Protein AF-A0ABD2X116-F1 (afdb_monomer_lite)

Radius of gyration: 21.49 Å; chains: 1; bounding box: 34×49×62 Å

Foldseek 3Di:
DPPDDPPDPLPDQDDDDDDPVVVVVVVVVVVVLLVQQPPPPHPDPLDQPPHPPGDVVNNVVVLVVVVVVQVVPDPDPPDDRRDDDDDDDDDRSVPNDDPPDPDDDDDD

Sequence (108 aa):
MPGKPPKEPSSYRSLCMLDTAGKILERIICDHLEAITESPEGLSDHQYGFRKGRSTINAIKSVIAIAREVIAGKRWNRGTKKYCAVVTLDVKNAFNRRDGTASTPRYA

InterPro domains:
  IPR000477 Reverse transcriptase domain [PF00078] (6-97)

Organism: NCBI:txid54128

Structure (mmCIF, N/CA/C/O backbone):
data_AF-A0ABD2X116-F1
#
_entry.id   AF-A0ABD2X116-F1
#
loop_
_atom_site.group_PDB
_atom_site.id
_atom_site.type_symbol
_atom_site.label_atom_id
_atom_site.label_alt_id
_atom_site.label_comp_id
_atom_site.label_asym_id
_atom_site.label_entity_id
_atom_site.label_seq_id
_atom_site.pdbx_PDB_ins_code
_atom_site.Cartn_x
_atom_site.Cartn_y
_atom_site.Cartn_z
_atom_site.occupancy
_atom_site.B_iso_or_equiv
_atom_site.auth_seq_id
_atom_site.auth_comp_id
_atom_site.auth_asym_id
_atom_site.auth_atom_id
_atom_site.pdbx_PDB_model_num
ATOM 1 N N . MET A 1 1 ? 12.055 15.071 10.359 1.00 56.22 1 MET A N 1
ATOM 2 C CA . MET A 1 1 ? 12.313 14.404 9.059 1.00 56.22 1 MET A CA 1
ATOM 3 C C . MET A 1 1 ? 13.690 14.836 8.577 1.00 56.22 1 MET A C 1
ATOM 5 O O . MET A 1 1 ? 14.091 15.934 8.958 1.00 56.22 1 MET A O 1
ATOM 9 N N . PRO A 1 2 ? 14.411 14.018 7.790 1.00 61.53 2 PRO A N 1
ATOM 10 C CA . PRO A 1 2 ? 15.750 14.362 7.310 1.00 61.53 2 PRO A CA 1
ATOM 11 C C . PRO A 1 2 ? 15.750 15.741 6.637 1.00 61.53 2 PRO A C 1
ATOM 13 O O . PRO A 1 2 ?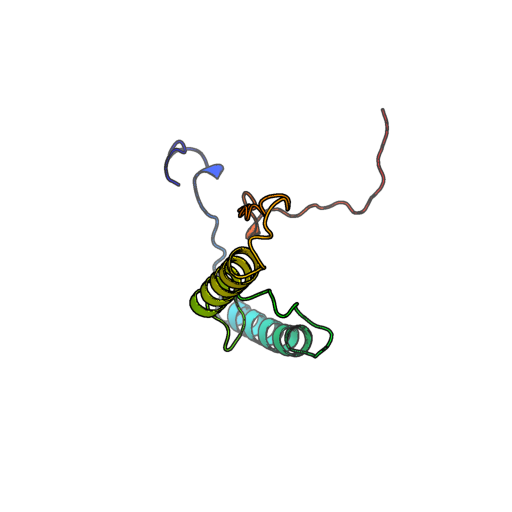 14.879 16.020 5.816 1.00 61.53 2 PRO A O 1
ATOM 16 N N . GLY A 1 3 ? 16.668 16.620 7.041 1.00 72.25 3 GLY A N 1
ATOM 17 C CA . GLY A 1 3 ? 16.812 17.963 6.466 1.00 72.25 3 GLY A CA 1
ATOM 18 C C . GLY A 1 3 ? 15.835 19.042 6.960 1.00 72.25 3 GLY A C 1
ATOM 19 O O . GLY A 1 3 ? 15.887 20.151 6.441 1.00 72.25 3 GLY A O 1
ATOM 20 N N . LYS A 1 4 ? 14.963 18.773 7.946 1.00 75.38 4 LYS A N 1
ATOM 21 C CA . LYS A 1 4 ? 14.082 19.800 8.539 1.00 75.38 4 LYS A CA 1
ATOM 22 C C . LYS A 1 4 ? 14.537 20.231 9.945 1.00 75.38 4 LYS A C 1
ATOM 24 O O . LYS A 1 4 ? 14.996 19.374 10.704 1.00 75.38 4 LYS A O 1
ATOM 29 N N . PRO A 1 5 ? 14.375 21.514 10.328 1.00 82.69 5 PRO A N 1
ATOM 30 C CA . PRO A 1 5 ? 14.781 22.016 11.641 1.00 82.69 5 PRO A CA 1
ATOM 31 C C . PRO A 1 5 ? 14.016 21.309 12.781 1.00 82.69 5 PRO A C 1
ATOM 33 O O . PRO A 1 5 ? 12.785 21.250 12.740 1.00 82.69 5 PRO A O 1
ATOM 36 N N . PRO A 1 6 ? 14.687 20.795 13.832 1.00 74.31 6 PRO A N 1
ATOM 37 C CA . PRO A 1 6 ? 14.052 19.952 14.861 1.00 74.31 6 PRO A CA 1
ATOM 38 C C . PRO A 1 6 ? 12.938 20.633 15.666 1.00 74.31 6 PRO A C 1
ATOM 40 O O . PRO A 1 6 ? 12.117 19.956 16.283 1.00 74.31 6 PRO A O 1
ATOM 43 N N . LYS A 1 7 ? 12.931 21.969 15.687 1.00 79.94 7 LYS A N 1
ATOM 44 C CA . LYS A 1 7 ? 12.025 22.787 16.503 1.00 79.94 7 LYS A CA 1
ATOM 45 C C . LYS A 1 7 ? 10.713 23.149 15.804 1.00 79.94 7 LYS A C 1
ATOM 47 O O . LYS A 1 7 ? 9.834 23.710 16.446 1.00 79.94 7 LYS A O 1
ATOM 52 N N . GLU A 1 8 ? 10.559 22.836 14.518 1.00 77.56 8 GLU A N 1
ATOM 53 C CA . GLU A 1 8 ? 9.313 23.117 13.805 1.00 77.56 8 GLU A CA 1
ATOM 54 C C . GLU A 1 8 ? 8.325 21.941 13.896 1.00 77.56 8 GLU A C 1
ATOM 56 O O . GLU A 1 8 ? 8.702 20.804 13.605 1.00 77.56 8 GLU A O 1
ATOM 61 N N . PRO A 1 9 ? 7.034 22.180 14.197 1.00 70.88 9 PRO A N 1
ATOM 62 C CA . PRO A 1 9 ? 6.007 21.132 14.167 1.00 70.88 9 PRO A CA 1
ATOM 63 C C . PRO A 1 9 ? 5.884 20.452 12.791 1.00 70.88 9 PRO A C 1
ATOM 65 O O . PRO A 1 9 ? 5.610 19.257 12.698 1.00 70.88 9 PRO A O 1
ATOM 68 N N . SER A 1 10 ? 6.172 21.198 11.716 1.00 74.00 10 SER A N 1
ATOM 69 C CA . SER A 1 10 ? 6.205 20.734 10.319 1.00 74.00 10 SER A CA 1
ATOM 70 C C . SER A 1 10 ? 7.281 19.660 10.047 1.00 74.00 10 SER A C 1
ATOM 72 O O . SER A 1 10 ? 7.279 18.995 8.996 1.00 74.00 10 SER A O 1
ATOM 74 N N . SER A 1 11 ? 8.216 19.487 10.989 1.00 79.44 11 SER A N 1
ATOM 75 C CA . SER A 1 11 ? 9.323 18.535 10.925 1.00 79.44 11 SER A CA 1
ATOM 76 C C . SER A 1 11 ? 8.935 17.119 11.318 1.00 79.44 11 SER A C 1
ATOM 78 O O . SER A 1 11 ? 9.678 16.183 10.999 1.00 79.44 11 SER A O 1
ATOM 80 N N . TYR A 1 12 ? 7.774 16.939 11.940 1.00 80.56 12 TYR A N 1
ATOM 81 C CA . TYR A 1 12 ? 7.275 15.645 12.387 1.00 80.56 12 TYR A CA 1
ATOM 82 C C . TYR A 1 12 ? 6.149 15.148 11.477 1.00 80.56 12 TYR A C 1
ATOM 84 O O . TYR A 1 12 ? 5.443 15.923 10.832 1.00 80.56 12 TYR A O 1
ATOM 92 N N . ARG A 1 13 ? 5.991 13.824 11.400 1.00 78.06 13 ARG A N 1
ATOM 93 C CA . ARG A 1 13 ? 4.772 13.213 10.867 1.00 78.06 13 ARG A CA 1
ATOM 94 C C . ARG A 1 13 ? 3.795 13.140 12.037 1.00 78.06 13 ARG A C 1
ATOM 96 O O . ARG A 1 13 ? 4.064 12.411 12.985 1.00 78.06 13 ARG A O 1
ATOM 103 N N . SER A 1 14 ? 2.707 13.901 11.986 1.00 81.31 14 SER A N 1
ATOM 104 C CA . SER A 1 14 ? 1.628 13.774 12.967 1.00 81.31 14 SER A CA 1
ATOM 105 C C . SER A 1 14 ? 1.063 12.354 12.944 1.00 81.31 14 SER A C 1
ATOM 107 O O . SER A 1 14 ? 0.855 11.770 11.879 1.00 81.31 14 SER A O 1
ATOM 109 N N . LEU A 1 15 ? 0.826 11.805 14.132 1.00 82.38 15 LEU A N 1
ATOM 110 C CA . LEU A 1 15 ? 0.144 10.533 14.340 1.00 82.38 15 LEU A CA 1
ATOM 111 C C . LEU A 1 15 ? -1.097 10.802 15.188 1.00 82.38 15 LEU A C 1
ATOM 113 O O . LEU A 1 15 ? -1.034 11.568 16.148 1.00 82.38 15 LEU A O 1
ATOM 117 N N . CYS A 1 16 ? -2.215 10.178 14.827 1.00 84.62 16 CYS A N 1
ATOM 118 C CA . CYS A 1 16 ? -3.421 10.172 15.644 1.00 84.62 16 CYS A CA 1
ATOM 119 C C . CYS A 1 16 ? -3.512 8.813 16.337 1.00 84.62 16 CYS A C 1
ATOM 121 O O . CYS A 1 16 ? -3.460 7.779 15.672 1.00 84.62 16 CYS A O 1
ATOM 123 N N . MET A 1 17 ? -3.604 8.814 17.666 1.00 91.50 17 MET A N 1
ATOM 124 C CA . MET A 1 17 ? -3.826 7.599 18.442 1.00 91.50 17 MET A CA 1
ATOM 125 C C . MET A 1 17 ? -5.291 7.557 18.852 1.00 91.50 17 MET A C 1
ATOM 127 O O . MET A 1 17 ? -5.728 8.378 19.654 1.00 91.50 17 MET A O 1
ATOM 131 N N . LEU A 1 18 ? -6.032 6.612 18.280 1.00 93.19 18 LEU A N 1
ATOM 132 C CA . LEU A 1 18 ? -7.400 6.325 18.688 1.00 93.19 18 LEU A CA 1
ATOM 133 C C . LEU A 1 18 ? -7.404 5.393 19.902 1.00 93.19 18 LEU A C 1
ATOM 135 O O . LEU A 1 18 ? -6.527 4.531 20.051 1.00 93.19 18 LEU A O 1
ATOM 139 N N . ASP A 1 19 ? -8.408 5.569 20.752 1.00 95.50 19 ASP A N 1
ATOM 140 C CA . ASP A 1 19 ? -8.724 4.645 21.832 1.00 95.50 19 ASP A CA 1
ATOM 141 C C . ASP A 1 19 ? -9.280 3.321 21.273 1.00 95.50 19 ASP A C 1
ATOM 143 O O . ASP A 1 19 ? -9.447 3.138 20.063 1.00 95.50 19 ASP A O 1
ATOM 147 N N . THR A 1 20 ? -9.546 2.354 22.151 1.00 96.88 20 THR A N 1
ATOM 148 C CA . THR A 1 20 ? -10.020 1.027 21.732 1.00 96.88 20 THR A CA 1
ATOM 149 C C . THR A 1 20 ? -11.336 1.110 20.958 1.00 96.88 20 THR A C 1
ATOM 151 O O . THR A 1 20 ? -11.463 0.465 19.919 1.00 96.88 20 THR A O 1
ATOM 154 N N . ALA A 1 21 ? -12.292 1.924 21.418 1.00 97.12 21 ALA A N 1
ATOM 155 C CA . ALA A 1 21 ? -13.565 2.104 20.726 1.00 97.12 21 ALA A CA 1
ATOM 156 C C . ALA A 1 21 ? -13.367 2.745 19.342 1.00 97.12 21 ALA A C 1
ATOM 158 O O . ALA A 1 21 ? -13.914 2.252 18.354 1.00 97.12 21 ALA A O 1
ATOM 159 N N . GLY A 1 22 ? -12.520 3.775 19.243 1.00 97.12 22 GLY A N 1
ATOM 160 C CA . GLY A 1 22 ? -12.170 4.414 17.978 1.00 97.12 22 GLY A CA 1
ATOM 161 C C . GLY A 1 22 ? -11.520 3.455 16.980 1.00 97.12 22 GLY A C 1
ATOM 162 O O . GLY A 1 22 ? -11.894 3.459 15.812 1.00 97.12 22 GLY A O 1
ATOM 163 N N . LYS A 1 23 ? -10.621 2.569 17.428 1.00 96.62 23 LYS A N 1
ATOM 164 C CA . LYS A 1 23 ? -10.013 1.535 16.567 1.00 96.62 23 LYS A CA 1
ATOM 165 C C . LYS A 1 23 ? -11.019 0.498 16.073 1.00 96.62 23 LYS A C 1
ATOM 167 O O . LYS A 1 23 ? -10.907 0.024 14.945 1.00 96.62 23 LYS A O 1
ATOM 172 N N . ILE A 1 24 ? -11.995 0.129 16.905 1.00 97.81 24 ILE A N 1
ATOM 173 C CA . ILE A 1 24 ? -13.071 -0.782 16.492 1.00 97.81 24 ILE A CA 1
ATOM 174 C C . ILE A 1 24 ? -13.907 -0.124 15.391 1.00 97.81 24 ILE A C 1
ATOM 176 O O . ILE A 1 24 ? -14.148 -0.742 14.356 1.00 97.81 24 ILE A O 1
ATOM 180 N N . LEU A 1 25 ? -14.296 1.140 15.574 1.00 97.31 25 LEU A N 1
ATOM 181 C CA . LEU A 1 25 ? -15.036 1.884 14.555 1.00 97.31 25 LEU A CA 1
ATOM 182 C C . LEU A 1 25 ? -14.219 2.056 13.266 1.00 97.31 25 LEU A C 1
ATOM 184 O O . LEU A 1 25 ? -14.742 1.825 12.178 1.00 97.31 25 LEU A O 1
ATOM 188 N N . GLU A 1 26 ? -12.936 2.407 13.381 1.00 96.75 26 GLU A N 1
ATOM 189 C CA . GLU A 1 26 ? -12.004 2.485 12.251 1.00 96.75 26 GLU A CA 1
ATOM 190 C C . GLU A 1 26 ? -11.987 1.170 11.468 1.00 96.75 26 GLU A C 1
ATOM 192 O O . GLU A 1 26 ? -12.077 1.182 10.241 1.00 96.75 26 GLU A O 1
ATOM 197 N N . ARG A 1 27 ? -11.932 0.031 12.168 1.00 96.94 27 ARG A N 1
ATOM 198 C CA . ARG A 1 27 ? -11.931 -1.286 11.533 1.00 96.94 27 ARG A CA 1
ATOM 199 C C . ARG A 1 27 ? -13.223 -1.558 10.764 1.00 96.94 27 ARG A C 1
ATOM 201 O O . ARG A 1 27 ? -13.141 -2.007 9.626 1.00 96.94 27 ARG A O 1
ATOM 208 N N . ILE A 1 28 ? -14.380 -1.240 11.346 1.00 97.81 28 ILE A N 1
ATOM 209 C CA . ILE A 1 28 ? -15.689 -1.405 10.692 1.00 97.81 28 ILE A CA 1
ATOM 210 C C . ILE A 1 28 ? -15.768 -0.558 9.414 1.00 97.81 28 ILE A C 1
ATOM 212 O O . ILE A 1 28 ? -16.186 -1.049 8.367 1.00 97.81 28 ILE A O 1
ATOM 216 N N . ILE A 1 29 ? -15.339 0.707 9.485 1.00 97.38 29 ILE A N 1
ATOM 217 C CA . ILE A 1 29 ? -15.317 1.606 8.323 1.00 97.38 29 ILE A CA 1
ATOM 218 C C . ILE A 1 29 ? -14.355 1.074 7.257 1.00 97.38 29 ILE A C 1
ATOM 220 O O . ILE A 1 29 ? -14.699 1.054 6.077 1.00 97.38 29 ILE A O 1
ATOM 224 N N . CYS A 1 30 ? -13.168 0.623 7.664 1.00 96.12 30 CYS A N 1
ATOM 225 C CA . CYS A 1 30 ? -12.167 0.058 6.767 1.00 96.12 30 CYS A CA 1
ATOM 226 C C . CYS A 1 30 ? -12.712 -1.160 6.012 1.00 96.12 30 CYS A C 1
ATOM 228 O O . CYS A 1 30 ? -12.624 -1.195 4.790 1.00 96.12 30 CYS A O 1
ATOM 230 N N . ASP A 1 31 ? -13.358 -2.100 6.707 1.00 96.31 31 ASP A N 1
ATOM 231 C CA . ASP A 1 31 ? -13.933 -3.297 6.083 1.00 96.31 31 ASP A CA 1
ATOM 232 C C . ASP A 1 31 ? -15.023 -2.943 5.051 1.00 96.31 31 ASP A C 1
ATOM 234 O O . ASP A 1 31 ? -15.094 -3.552 3.981 1.00 96.31 31 ASP A O 1
ATOM 238 N N . HIS A 1 32 ? -15.837 -1.917 5.322 1.00 96.25 32 HIS A N 1
ATOM 239 C CA . HIS A 1 32 ? -16.837 -1.434 4.367 1.00 96.25 32 HIS A CA 1
ATOM 240 C C . HIS A 1 32 ? -16.193 -0.772 3.139 1.00 96.25 32 HIS A C 1
ATOM 242 O O . HIS A 1 32 ? -16.594 -1.035 2.005 1.00 96.25 32 HIS A O 1
ATOM 248 N N . LEU A 1 33 ? -15.185 0.080 3.349 1.00 95.56 33 LEU A N 1
ATOM 249 C CA . LEU A 1 33 ? -14.463 0.731 2.255 1.00 95.56 33 LEU A CA 1
ATOM 250 C C . LEU A 1 33 ? -13.740 -0.294 1.383 1.00 95.56 33 LEU A C 1
ATOM 252 O O . LEU A 1 33 ? -13.821 -0.193 0.164 1.00 95.56 33 LEU A O 1
ATOM 256 N N . GLU A 1 34 ? -13.105 -1.301 1.985 1.00 95.19 34 GLU A N 1
ATOM 257 C CA . GLU A 1 34 ? -12.434 -2.381 1.260 1.00 95.19 34 GLU A CA 1
ATOM 258 C C . GLU A 1 34 ? -13.395 -3.112 0.314 1.00 95.19 34 GLU A C 1
ATOM 260 O O . GLU A 1 34 ? -13.041 -3.357 -0.840 1.00 95.19 34 GLU A O 1
ATOM 265 N N . ALA A 1 35 ? -14.622 -3.401 0.762 1.00 94.31 35 ALA A N 1
ATOM 266 C CA . ALA A 1 35 ? -15.639 -4.042 -0.071 1.00 94.31 35 ALA A CA 1
ATOM 267 C C . ALA A 1 35 ? -15.986 -3.213 -1.323 1.00 94.31 35 ALA A C 1
ATOM 269 O O . ALA A 1 35 ? -16.176 -3.772 -2.402 1.00 94.31 35 ALA A O 1
ATOM 270 N N . ILE A 1 36 ? -16.021 -1.883 -1.200 1.00 94.88 36 ILE A N 1
ATOM 271 C CA . ILE A 1 36 ? -16.288 -0.972 -2.322 1.00 94.88 36 ILE A CA 1
ATOM 272 C C . ILE A 1 36 ? -15.055 -0.851 -3.223 1.00 94.88 36 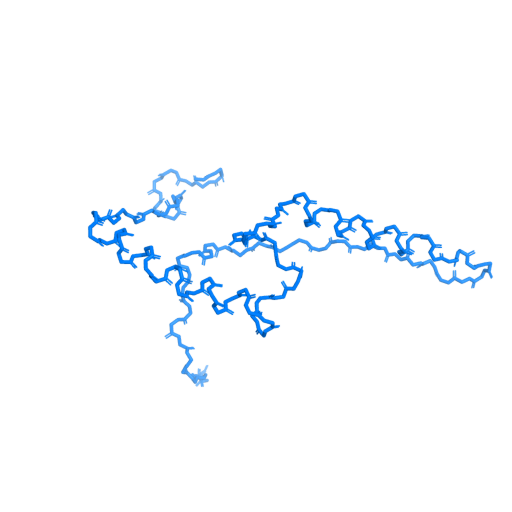ILE A C 1
ATOM 274 O O . ILE A 1 36 ? -15.155 -0.950 -4.444 1.00 94.88 36 ILE A O 1
ATOM 278 N N . THR A 1 37 ? -13.874 -0.647 -2.642 1.00 94.75 37 THR A N 1
ATOM 279 C CA . THR A 1 37 ? -12.643 -0.384 -3.398 1.00 94.75 37 THR A CA 1
ATOM 280 C C . THR A 1 37 ? -12.116 -1.598 -4.153 1.00 94.75 37 THR A C 1
ATOM 282 O O . THR A 1 37 ? -11.416 -1.429 -5.147 1.00 94.75 37 THR A O 1
ATOM 285 N N . GLU A 1 38 ? -12.431 -2.808 -3.692 1.00 94.44 38 GLU A N 1
ATOM 286 C CA . GLU A 1 38 ? -12.065 -4.058 -4.367 1.00 94.44 38 GLU A CA 1
ATOM 287 C C . GLU A 1 38 ? -13.170 -4.570 -5.311 1.00 94.44 38 GLU A C 1
ATOM 289 O O . GLU A 1 38 ? -13.012 -5.621 -5.933 1.00 94.44 38 GLU A O 1
ATOM 294 N N . SER A 1 39 ? -14.276 -3.830 -5.452 1.00 92.56 39 SER A N 1
ATOM 295 C CA . SER A 1 39 ? -15.289 -4.105 -6.474 1.00 92.56 39 SER A CA 1
ATOM 296 C C . SER A 1 39 ? -14.746 -3.838 -7.894 1.00 92.56 39 SER A C 1
ATOM 298 O O . SER A 1 39 ? -13.751 -3.121 -8.045 1.00 92.56 39 SER A O 1
ATOM 300 N N . PRO A 1 40 ? -15.389 -4.365 -8.958 1.00 89.62 40 PRO A N 1
ATOM 301 C CA . PRO A 1 40 ? -14.952 -4.147 -10.344 1.00 89.62 40 PRO A CA 1
ATOM 302 C C . PRO A 1 40 ? -14.861 -2.669 -10.761 1.00 89.62 40 PRO A C 1
ATOM 304 O O . PRO A 1 40 ? -14.077 -2.321 -11.639 1.00 89.62 40 PRO A O 1
ATOM 307 N N . GLU A 1 41 ? -15.647 -1.804 -10.122 1.00 92.44 41 GLU A N 1
ATOM 308 C CA . GLU A 1 41 ? -15.712 -0.358 -10.376 1.00 92.44 41 GLU A CA 1
ATOM 309 C C . GLU A 1 41 ? -14.858 0.452 -9.379 1.00 92.44 41 GLU A C 1
ATOM 311 O O . GLU A 1 41 ? -14.882 1.681 -9.386 1.00 92.44 41 GLU A O 1
ATOM 316 N N . GLY A 1 42 ? -14.117 -0.235 -8.503 1.00 93.19 42 GLY A N 1
ATOM 317 C CA . GLY A 1 42 ? -13.316 0.352 -7.438 1.00 93.19 42 GLY A CA 1
ATOM 318 C C . GLY A 1 42 ? -11.957 0.888 -7.903 1.00 93.19 42 GLY A C 1
ATOM 319 O O . GLY A 1 42 ? -11.835 1.700 -8.818 1.00 93.19 42 GLY A O 1
ATOM 320 N N . LEU A 1 43 ? -10.890 0.490 -7.211 1.00 95.06 43 LEU A N 1
ATOM 321 C CA . LEU A 1 43 ? -9.545 1.007 -7.459 1.00 95.06 43 LEU A CA 1
ATOM 322 C C . LEU A 1 43 ? -8.916 0.405 -8.718 1.00 95.06 43 LEU A C 1
ATOM 324 O O . LEU A 1 43 ? -8.924 -0.810 -8.915 1.00 95.06 43 LEU A O 1
ATOM 328 N N . SER A 1 44 ? -8.228 1.255 -9.488 1.00 94.00 44 SER A N 1
ATOM 329 C CA . SER A 1 44 ? -7.457 0.856 -10.672 1.00 94.00 44 SER A CA 1
ATOM 330 C C . SER A 1 44 ? -6.525 -0.329 -10.405 1.00 94.00 44 SER A C 1
ATOM 332 O O . SER A 1 44 ? -5.838 -0.390 -9.380 1.00 94.00 44 SER A O 1
ATOM 334 N N . ASP A 1 45 ? -6.399 -1.220 -11.387 1.00 92.88 45 ASP A N 1
ATOM 335 C CA . ASP A 1 45 ? -5.449 -2.334 -11.365 1.00 92.88 45 ASP A CA 1
ATOM 336 C C . ASP A 1 45 ? -3.977 -1.912 -11.291 1.00 92.88 45 ASP A C 1
ATOM 338 O O . ASP A 1 45 ? -3.116 -2.723 -10.950 1.00 92.88 45 ASP A O 1
ATOM 342 N N . HIS A 1 46 ? -3.660 -0.648 -11.563 1.00 93.75 46 HIS A N 1
ATOM 343 C CA . HIS A 1 46 ? -2.308 -0.116 -11.409 1.00 93.75 46 HIS A CA 1
ATOM 344 C C . HIS A 1 46 ? -2.070 0.549 -10.044 1.00 93.75 46 HIS A C 1
ATOM 346 O O . HIS A 1 46 ? -0.992 1.093 -9.804 1.00 93.75 46 HIS A O 1
ATOM 352 N N . GLN A 1 47 ? -3.038 0.471 -9.126 1.00 94.06 47 GLN A N 1
ATOM 353 C CA . GLN A 1 47 ? -2.873 0.870 -7.733 1.00 94.06 47 GLN A CA 1
ATOM 354 C C . GLN A 1 47 ? -2.528 -0.352 -6.877 1.00 94.06 47 GLN A C 1
ATOM 356 O O . GLN A 1 47 ? -3.290 -1.315 -6.807 1.00 94.06 47 GLN A O 1
ATOM 361 N N . TYR A 1 48 ? -1.369 -0.309 -6.217 1.00 94.88 48 TYR A N 1
ATOM 362 C CA . TYR A 1 48 ? -0.828 -1.448 -5.458 1.00 94.88 48 TYR A CA 1
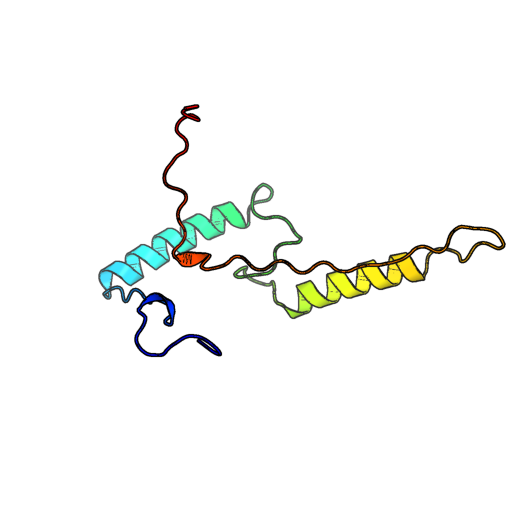ATOM 363 C C . TYR A 1 48 ? -0.683 -1.178 -3.957 1.00 94.88 48 TYR A C 1
ATOM 365 O O . TYR A 1 48 ? -0.555 -2.120 -3.182 1.00 94.88 48 TYR A O 1
ATOM 373 N N . GLY A 1 49 ? -0.659 0.090 -3.541 1.00 94.12 49 GLY A N 1
ATOM 374 C CA . GLY A 1 49 ? -0.504 0.458 -2.134 1.00 94.12 49 GLY A CA 1
ATOM 375 C C . GLY A 1 49 ? -1.769 0.164 -1.332 1.00 94.12 49 GLY A C 1
ATOM 376 O O . GLY A 1 49 ? -2.864 0.444 -1.809 1.00 94.12 49 GLY A O 1
ATOM 377 N N . PHE A 1 50 ? -1.598 -0.359 -0.114 1.00 92.12 50 PHE A N 1
ATOM 378 C CA . PHE A 1 50 ? -2.676 -0.597 0.859 1.00 92.12 50 PHE A CA 1
ATOM 379 C C . PHE A 1 50 ? -3.835 -1.469 0.345 1.00 92.12 50 PHE A C 1
ATOM 381 O O . PHE A 1 50 ? -4.957 -1.330 0.815 1.00 92.12 50 PHE A O 1
ATOM 388 N N . ARG A 1 51 ? -3.569 -2.378 -0.602 1.00 94.00 51 ARG A N 1
ATOM 389 C CA . ARG A 1 51 ? -4.565 -3.316 -1.138 1.00 94.00 51 ARG A CA 1
ATOM 390 C C . ARG A 1 51 ? -4.217 -4.754 -0.785 1.00 94.00 51 ARG A C 1
ATOM 392 O O . ARG A 1 51 ? -3.050 -5.148 -0.815 1.00 94.00 51 ARG A O 1
ATOM 399 N N . LYS A 1 52 ? -5.234 -5.563 -0.490 1.00 90.31 52 LYS A N 1
ATOM 400 C CA . LYS A 1 52 ? -5.052 -6.994 -0.213 1.00 90.31 52 LYS A CA 1
ATOM 401 C C . LYS A 1 52 ? -4.514 -7.704 -1.457 1.00 90.31 52 LYS A C 1
ATOM 403 O O . LYS A 1 52 ? -4.927 -7.428 -2.577 1.00 90.31 52 LYS A O 1
ATOM 408 N N . GLY A 1 53 ? -3.547 -8.600 -1.265 1.00 91.62 53 GLY A N 1
ATOM 409 C CA . GLY A 1 53 ? -2.946 -9.377 -2.357 1.00 91.62 53 GLY A CA 1
ATOM 410 C C . GLY A 1 53 ? -2.066 -8.581 -3.332 1.00 91.62 53 GLY A C 1
ATOM 411 O O . GLY A 1 53 ? -1.519 -9.171 -4.262 1.00 91.62 53 GLY A O 1
ATOM 412 N N . ARG A 1 54 ? -1.878 -7.269 -3.127 1.00 94.12 54 ARG A N 1
ATOM 413 C CA . ARG A 1 54 ? -1.001 -6.421 -3.944 1.00 94.12 54 ARG A CA 1
ATOM 414 C C . ARG A 1 54 ? 0.145 -5.883 -3.097 1.00 94.12 54 ARG A C 1
ATOM 416 O O . ARG A 1 54 ? -0.030 -5.468 -1.959 1.00 94.12 54 ARG A O 1
ATOM 423 N N . SER A 1 55 ? 1.343 -5.907 -3.666 1.00 95.56 55 SER A N 1
ATOM 424 C CA . SER A 1 55 ? 2.570 -5.485 -2.992 1.00 95.56 55 SER A CA 1
ATOM 425 C C . SER A 1 55 ? 3.395 -4.548 -3.866 1.00 95.56 55 SER A C 1
ATOM 427 O O . SER A 1 55 ? 3.186 -4.434 -5.078 1.00 95.56 55 SER A O 1
ATOM 429 N N . THR A 1 56 ? 4.408 -3.924 -3.267 1.00 94.69 56 THR A N 1
ATOM 430 C CA . THR A 1 56 ? 5.412 -3.137 -3.998 1.00 94.69 56 THR A CA 1
ATOM 431 C C . THR A 1 56 ? 6.155 -3.974 -5.043 1.00 94.69 56 THR A C 1
ATOM 433 O O . THR A 1 56 ? 6.537 -3.451 -6.088 1.00 94.69 56 THR A O 1
ATOM 436 N N . ILE A 1 57 ? 6.287 -5.288 -4.827 1.00 96.94 57 ILE A N 1
ATOM 437 C CA . ILE A 1 57 ? 6.868 -6.216 -5.805 1.00 96.94 57 ILE A CA 1
ATOM 438 C C . ILE A 1 57 ? 6.005 -6.271 -7.068 1.00 96.94 57 ILE A C 1
ATOM 440 O O . ILE A 1 57 ? 6.545 -6.259 -8.174 1.00 96.94 57 ILE A O 1
ATOM 444 N N . ASN A 1 58 ? 4.676 -6.311 -6.930 1.00 95.88 58 ASN A N 1
ATOM 445 C CA . ASN A 1 58 ? 3.774 -6.293 -8.084 1.00 95.88 58 ASN A CA 1
ATOM 446 C C . ASN A 1 58 ? 3.905 -4.976 -8.859 1.00 95.88 58 ASN A C 1
ATOM 448 O O . ASN A 1 58 ? 4.026 -5.012 -10.079 1.00 95.88 58 ASN A O 1
ATOM 452 N N . ALA A 1 59 ? 3.982 -3.841 -8.157 1.00 95.38 59 ALA A N 1
ATOM 453 C CA . ALA A 1 59 ? 4.177 -2.534 -8.783 1.00 95.38 59 ALA A CA 1
ATOM 454 C C . ALA A 1 59 ? 5.475 -2.474 -9.610 1.00 95.38 59 ALA A C 1
ATOM 456 O O . ALA A 1 59 ? 5.454 -2.088 -10.779 1.00 95.38 59 ALA A O 1
ATOM 457 N N . ILE A 1 60 ? 6.598 -2.916 -9.032 1.00 95.75 60 ILE A N 1
ATOM 458 C CA . ILE A 1 60 ? 7.904 -2.928 -9.709 1.00 95.75 60 ILE A CA 1
ATOM 459 C C . ILE A 1 60 ? 7.886 -3.866 -10.922 1.00 95.75 60 ILE A C 1
ATOM 461 O O . ILE A 1 60 ? 8.383 -3.501 -11.988 1.00 95.75 60 ILE A O 1
ATOM 465 N N . LYS A 1 61 ? 7.287 -5.057 -10.792 1.00 96.19 61 LYS A N 1
ATOM 466 C CA . LYS A 1 61 ? 7.144 -6.001 -11.911 1.00 96.19 61 LYS A CA 1
ATOM 467 C C . LYS A 1 61 ? 6.395 -5.374 -13.087 1.00 96.19 61 LYS A C 1
ATOM 469 O O . LYS A 1 61 ? 6.846 -5.529 -14.218 1.00 96.19 61 LYS A O 1
ATOM 474 N N . SER A 1 62 ? 5.320 -4.634 -12.825 1.00 94.88 62 SER A N 1
ATOM 475 C CA . SER A 1 62 ? 4.546 -3.957 -13.870 1.00 94.88 62 SER A CA 1
ATOM 476 C C . SER A 1 62 ? 5.360 -2.885 -14.595 1.00 94.88 62 SER A C 1
ATOM 478 O O . SER A 1 62 ? 5.360 -2.845 -15.822 1.00 94.88 62 SER A O 1
ATOM 480 N N . VAL A 1 63 ? 6.136 -2.071 -13.870 1.00 94.00 63 VAL A N 1
ATOM 481 C CA . VAL A 1 63 ? 7.024 -1.070 -14.494 1.00 94.00 63 VAL A CA 1
ATOM 482 C C . VAL A 1 63 ? 8.098 -1.739 -15.359 1.00 94.00 63 VAL A C 1
ATOM 484 O O . VAL A 1 63 ? 8.352 -1.301 -16.481 1.00 94.00 63 VAL A O 1
ATOM 487 N N . ILE A 1 64 ? 8.707 -2.825 -14.872 1.00 94.06 64 ILE A N 1
ATOM 488 C CA . ILE A 1 64 ? 9.724 -3.575 -15.624 1.00 94.06 64 ILE A CA 1
ATOM 489 C C . ILE A 1 64 ? 9.125 -4.211 -16.882 1.00 94.06 64 ILE A C 1
ATOM 491 O O . ILE A 1 64 ? 9.772 -4.195 -17.928 1.00 94.06 64 ILE A O 1
ATOM 495 N N . ALA A 1 65 ? 7.914 -4.767 -16.800 1.00 92.50 65 ALA A N 1
ATOM 496 C CA . ALA A 1 65 ? 7.216 -5.330 -17.952 1.00 92.50 65 ALA A CA 1
ATOM 4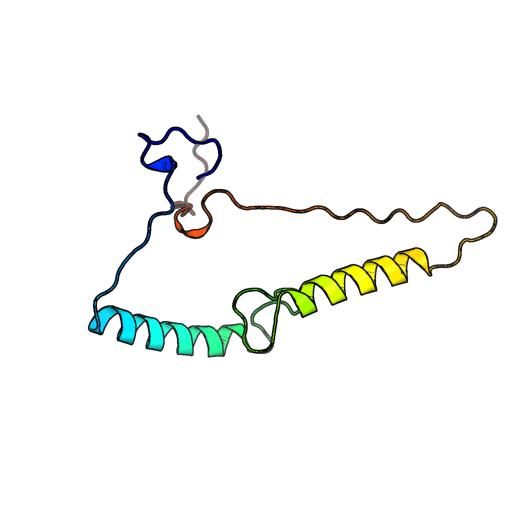97 C C . ALA A 1 65 ? 6.993 -4.271 -19.042 1.00 92.50 65 ALA A C 1
ATOM 499 O O . ALA A 1 65 ? 7.426 -4.477 -20.174 1.00 92.50 65 ALA A O 1
ATOM 500 N N . ILE A 1 66 ? 6.455 -3.102 -18.676 1.00 89.75 66 ILE A N 1
ATOM 501 C CA . ILE A 1 66 ? 6.242 -1.980 -19.605 1.00 89.75 66 ILE A CA 1
ATOM 502 C C . ILE A 1 66 ? 7.566 -1.549 -20.250 1.00 89.75 66 ILE A C 1
ATOM 504 O O . ILE A 1 66 ? 7.659 -1.411 -21.470 1.00 89.75 66 ILE A O 1
ATOM 508 N N . ALA A 1 67 ? 8.627 -1.385 -19.454 1.00 89.69 67 ALA A N 1
ATOM 509 C CA . ALA A 1 67 ? 9.937 -1.006 -19.978 1.00 89.69 67 ALA A CA 1
ATOM 510 C C . ALA A 1 67 ? 10.486 -2.047 -20.970 1.00 89.69 67 ALA A C 1
ATOM 512 O O . ALA A 1 67 ? 11.022 -1.686 -22.019 1.00 89.69 67 ALA A O 1
ATOM 513 N N . ARG A 1 68 ? 10.329 -3.343 -20.670 1.00 88.25 68 ARG A N 1
ATOM 514 C CA . ARG A 1 68 ? 10.754 -4.437 -21.556 1.00 88.25 68 ARG A CA 1
ATOM 515 C C . ARG A 1 68 ? 9.985 -4.444 -22.870 1.00 88.25 68 ARG A C 1
ATOM 517 O O . ARG A 1 68 ? 10.614 -4.599 -23.910 1.00 88.25 68 ARG A O 1
ATOM 524 N N . GLU A 1 69 ? 8.672 -4.243 -22.845 1.00 85.81 69 GLU A N 1
ATOM 525 C CA . GLU A 1 69 ? 7.848 -4.170 -24.058 1.00 85.81 69 GLU A CA 1
ATOM 526 C C . GLU A 1 69 ? 8.266 -3.006 -24.965 1.00 85.81 69 GLU A C 1
ATOM 528 O O . GLU A 1 69 ? 8.430 -3.181 -26.176 1.00 85.81 69 GLU A O 1
ATOM 533 N N . VAL A 1 70 ? 8.521 -1.830 -24.383 1.00 82.81 70 VAL A N 1
ATOM 534 C CA . VAL A 1 70 ? 8.980 -0.649 -25.130 1.00 82.81 70 VAL A CA 1
ATOM 535 C C . VAL A 1 70 ? 10.348 -0.891 -25.778 1.00 82.81 70 VAL A C 1
ATOM 537 O O . VAL A 1 70 ? 10.557 -0.482 -26.921 1.00 82.81 70 VAL A O 1
ATOM 540 N N . ILE A 1 71 ? 11.258 -1.583 -25.082 1.00 79.75 71 ILE A N 1
ATOM 541 C CA . ILE A 1 71 ? 12.603 -1.918 -25.582 1.00 79.75 71 ILE A CA 1
ATOM 542 C C . ILE A 1 71 ? 12.562 -3.040 -26.634 1.00 79.75 71 ILE A C 1
ATOM 544 O O . ILE A 1 71 ? 13.339 -3.007 -27.588 1.00 79.75 71 ILE A O 1
ATOM 548 N N . ALA A 1 72 ? 11.671 -4.023 -26.480 1.00 77.25 72 ALA A N 1
ATOM 549 C CA . ALA A 1 72 ? 11.531 -5.157 -27.394 1.00 77.25 72 ALA A CA 1
ATOM 550 C C . ALA A 1 72 ? 10.887 -4.778 -28.742 1.00 77.25 72 ALA A C 1
ATOM 552 O O . ALA A 1 72 ? 11.043 -5.502 -29.728 1.00 77.25 72 ALA A O 1
ATOM 553 N N . GLY A 1 73 ? 10.176 -3.645 -28.812 1.00 67.19 73 GLY A N 1
ATOM 554 C CA . GLY A 1 73 ? 9.625 -3.115 -30.057 1.00 67.19 73 GLY A CA 1
ATOM 555 C C . GLY A 1 73 ? 10.704 -2.945 -31.133 1.00 67.19 73 GLY A C 1
ATOM 556 O O . GLY A 1 73 ? 11.754 -2.359 -30.879 1.00 67.19 73 GLY A O 1
ATOM 557 N N . LYS A 1 74 ? 10.445 -3.466 -32.345 1.00 56.97 74 LYS A N 1
ATOM 558 C CA . LYS A 1 74 ? 11.403 -3.531 -33.465 1.00 56.97 74 LYS A CA 1
ATOM 559 C C . LYS A 1 74 ? 12.224 -2.243 -33.597 1.00 56.97 74 LYS A C 1
ATOM 561 O O . LYS A 1 74 ? 11.699 -1.184 -33.938 1.00 56.97 74 LYS A O 1
ATOM 566 N N . ARG A 1 75 ? 13.537 -2.382 -33.400 1.00 54.97 75 ARG A N 1
ATOM 567 C CA . ARG A 1 75 ? 14.585 -1.424 -33.774 1.00 54.97 75 ARG A CA 1
ATOM 568 C C . ARG A 1 75 ? 14.597 -1.337 -35.304 1.00 54.97 75 ARG A C 1
ATOM 570 O O . ARG A 1 75 ? 15.389 -2.000 -35.963 1.00 54.97 75 ARG A O 1
ATOM 577 N N . TRP A 1 76 ? 13.614 -0.652 -35.884 1.00 46.41 76 TRP A N 1
ATOM 578 C CA . TRP A 1 76 ? 13.462 -0.617 -37.333 1.00 46.41 76 TRP A CA 1
ATOM 579 C C . TRP A 1 76 ? 14.656 0.125 -37.932 1.00 46.41 76 TRP A C 1
ATOM 581 O O . TRP A 1 76 ? 14.979 1.238 -37.516 1.00 46.41 76 TRP A O 1
ATOM 591 N N . ASN A 1 77 ? 15.324 -0.506 -38.897 1.00 47.88 77 ASN A N 1
ATOM 592 C CA . ASN A 1 77 ? 16.284 0.141 -39.781 1.00 47.88 77 ASN A CA 1
ATOM 593 C C . ASN A 1 77 ? 15.627 1.411 -40.353 1.00 47.88 77 ASN A C 1
ATOM 595 O O . ASN A 1 77 ? 14.706 1.306 -41.156 1.00 47.88 77 ASN A O 1
ATOM 599 N N . ARG A 1 78 ? 16.090 2.597 -39.921 1.00 54.62 78 ARG A N 1
ATOM 600 C CA . ARG A 1 78 ? 15.528 3.944 -40.201 1.00 54.62 78 ARG A CA 1
ATOM 601 C C . ARG A 1 78 ? 14.273 4.378 -39.409 1.00 54.62 78 ARG A C 1
ATOM 603 O O . ARG A 1 78 ? 13.639 5.353 -39.792 1.00 54.62 78 ARG A O 1
ATOM 610 N N . GLY A 1 79 ? 13.921 3.724 -38.301 1.00 60.19 79 GLY A N 1
ATOM 611 C CA . GLY A 1 79 ? 12.829 4.139 -37.404 1.00 60.19 79 GLY A CA 1
ATOM 612 C C . GLY A 1 79 ? 13.306 4.902 -36.160 1.00 60.19 79 GLY A C 1
ATOM 613 O O . GLY A 1 79 ? 14.370 4.614 -35.610 1.00 60.19 79 GLY A O 1
ATOM 614 N N . THR A 1 80 ? 12.510 5.871 -35.702 1.00 57.84 80 THR A N 1
ATOM 615 C CA . THR A 1 80 ? 12.733 6.682 -34.492 1.00 57.84 80 THR A CA 1
ATOM 616 C C . THR A 1 80 ? 12.941 5.803 -33.252 1.00 57.84 80 THR A C 1
ATOM 618 O O . THR A 1 80 ? 12.132 4.925 -32.952 1.00 57.84 80 THR A O 1
ATOM 621 N N . LYS A 1 81 ? 14.033 6.034 -32.508 1.00 59.38 81 LYS A N 1
ATOM 622 C CA . LYS A 1 81 ? 14.301 5.360 -31.226 1.00 59.38 81 LYS A CA 1
ATOM 623 C C . LYS A 1 81 ? 13.132 5.613 -30.265 1.00 59.38 81 LYS A C 1
ATOM 625 O O . LYS A 1 81 ? 12.819 6.767 -29.985 1.00 59.38 81 LYS A O 1
ATOM 630 N N . LYS A 1 82 ? 12.513 4.553 -29.736 1.00 67.06 82 LYS A N 1
ATOM 631 C CA . LYS A 1 82 ? 11.545 4.674 -28.639 1.00 67.06 82 LYS A CA 1
ATOM 632 C C . LYS A 1 82 ? 12.315 4.861 -27.331 1.00 67.06 82 LYS A C 1
ATOM 634 O O . LYS A 1 82 ? 13.096 3.993 -26.952 1.00 67.06 82 LYS A O 1
ATOM 639 N N . TYR A 1 83 ? 12.128 6.001 -26.676 1.00 75.81 83 TYR A N 1
ATOM 640 C CA . TYR A 1 83 ? 12.692 6.275 -25.356 1.00 75.81 83 TYR A CA 1
ATOM 641 C C . TYR A 1 83 ? 11.664 5.920 -24.282 1.00 75.81 83 TYR A C 1
ATOM 643 O O . TYR A 1 83 ? 10.485 6.235 -24.426 1.00 75.81 83 TYR A O 1
ATOM 651 N N . CYS A 1 84 ? 12.112 5.269 -23.210 1.00 82.38 84 CYS A N 1
ATOM 652 C CA . CYS A 1 84 ? 11.301 5.003 -22.028 1.00 82.38 84 CYS A CA 1
ATOM 653 C C . CYS A 1 84 ? 11.789 5.915 -20.902 1.00 82.38 84 CYS A C 1
ATOM 655 O O . CYS A 1 84 ? 12.969 5.877 -20.554 1.00 82.38 84 CYS A O 1
ATOM 657 N N . ALA A 1 85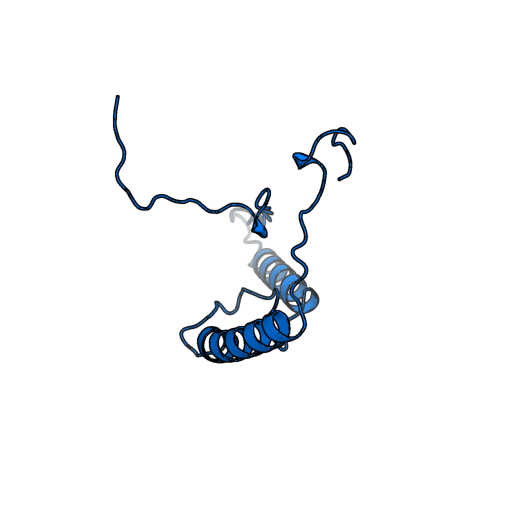 ? 10.893 6.719 -20.339 1.00 88.56 85 ALA A N 1
ATOM 658 C CA . ALA A 1 85 ? 11.167 7.563 -19.183 1.00 88.56 85 ALA A CA 1
ATOM 659 C C . ALA A 1 85 ? 10.219 7.181 -18.044 1.00 88.56 85 ALA A C 1
ATOM 661 O O . ALA A 1 85 ? 9.052 6.875 -18.283 1.00 88.56 85 ALA A O 1
ATOM 662 N N . VAL A 1 86 ? 10.724 7.202 -16.811 1.00 91.31 86 VAL A N 1
ATOM 663 C CA . VAL A 1 86 ? 9.924 6.988 -15.600 1.00 91.31 86 VAL A CA 1
ATOM 664 C C . VAL A 1 86 ? 9.866 8.304 -14.842 1.00 91.31 86 VAL A C 1
ATOM 666 O O . VAL A 1 86 ? 10.903 8.884 -14.527 1.00 91.31 86 VAL A O 1
ATOM 669 N N . VAL A 1 87 ? 8.653 8.767 -14.551 1.00 93.94 87 VAL A N 1
ATOM 670 C CA . VAL A 1 87 ? 8.409 9.972 -13.754 1.00 93.94 87 VAL A CA 1
ATOM 671 C C . VAL A 1 87 ? 7.845 9.541 -12.407 1.00 93.94 87 VAL A C 1
ATOM 673 O O . VAL A 1 87 ? 6.807 8.886 -12.347 1.00 93.94 87 VAL A O 1
ATOM 676 N N . THR A 1 88 ? 8.534 9.895 -11.325 1.00 93.94 88 THR A N 1
ATOM 677 C CA . THR A 1 88 ? 8.090 9.616 -9.955 1.00 93.94 88 THR A CA 1
ATOM 678 C C . THR A 1 88 ? 7.490 10.871 -9.338 1.00 93.94 88 THR A C 1
ATOM 680 O O . THR A 1 88 ? 8.107 11.935 -9.389 1.00 93.94 88 THR A O 1
ATOM 683 N N . LEU A 1 89 ? 6.317 10.740 -8.725 1.00 93.75 89 LEU A N 1
ATOM 684 C CA . LEU A 1 89 ? 5.610 11.824 -8.046 1.00 93.75 89 LEU A CA 1
ATOM 685 C C . LEU A 1 89 ? 5.436 11.467 -6.567 1.00 93.75 89 LEU A C 1
ATOM 687 O O . LEU A 1 89 ? 5.097 10.329 -6.249 1.00 93.75 89 LEU A O 1
ATOM 691 N N . ASP A 1 90 ? 5.642 12.441 -5.681 1.00 91.38 90 ASP A N 1
ATOM 692 C CA . ASP A 1 90 ? 5.381 12.316 -4.244 1.00 91.38 90 ASP A CA 1
ATOM 693 C C . ASP A 1 90 ? 4.538 13.499 -3.757 1.00 91.38 90 ASP A C 1
ATOM 695 O O . ASP A 1 90 ? 4.792 14.657 -4.106 1.00 91.38 90 ASP A O 1
ATOM 699 N N . VAL A 1 91 ? 3.511 13.212 -2.956 1.00 89.12 91 VAL A N 1
ATOM 700 C CA . VAL A 1 91 ? 2.584 14.230 -2.451 1.00 89.12 91 VAL A CA 1
ATOM 701 C C . VAL A 1 91 ? 3.031 14.681 -1.064 1.00 89.12 91 VAL A C 1
ATOM 703 O O . VAL A 1 91 ? 2.883 13.966 -0.068 1.00 89.12 91 VAL A O 1
ATOM 706 N N . LYS A 1 92 ? 3.515 15.927 -0.969 1.00 85.38 92 LYS A N 1
ATOM 707 C CA . LYS A 1 92 ? 3.893 16.539 0.312 1.00 85.38 92 LYS A CA 1
ATOM 708 C C . LYS A 1 92 ? 2.700 16.528 1.272 1.00 85.38 92 LYS A C 1
ATOM 710 O O . LYS A 1 92 ? 1.675 17.152 1.007 1.00 85.38 92 LYS A O 1
ATOM 715 N N . ASN A 1 93 ? 2.889 15.893 2.430 1.00 83.62 93 ASN A N 1
ATOM 716 C CA . ASN A 1 93 ? 1.920 15.866 3.529 1.00 83.62 93 ASN A CA 1
ATOM 717 C C . ASN A 1 93 ? 0.577 15.177 3.187 1.00 83.62 93 ASN A C 1
ATOM 719 O O . ASN A 1 93 ? -0.462 15.593 3.692 1.00 83.62 93 ASN A O 1
ATOM 723 N N . ALA A 1 94 ? 0.603 14.123 2.361 1.00 84.50 94 ALA A N 1
ATOM 724 C CA . ALA A 1 94 ? -0.583 13.449 1.812 1.00 84.50 94 ALA A CA 1
ATOM 725 C C . ALA A 1 94 ? -1.694 13.087 2.824 1.00 84.50 94 ALA A C 1
ATOM 727 O O . ALA A 1 94 ? -2.865 13.152 2.476 1.00 84.50 94 ALA A O 1
ATOM 728 N N . PHE A 1 95 ? -1.353 12.738 4.070 1.00 82.56 95 PHE A N 1
ATOM 729 C CA . PHE A 1 95 ? -2.337 12.322 5.085 1.00 82.56 95 PHE A CA 1
ATOM 730 C C . PHE A 1 95 ? -2.934 13.469 5.908 1.00 82.56 95 PHE A C 1
ATOM 732 O O . PHE A 1 95 ? -3.989 13.303 6.511 1.00 82.56 95 PHE A O 1
ATOM 739 N N . ASN A 1 96 ? -2.269 14.625 5.952 1.00 83.12 96 ASN A N 1
ATOM 740 C CA . ASN A 1 96 ? -2.763 15.783 6.703 1.00 83.12 96 ASN A CA 1
ATOM 741 C C . ASN A 1 96 ? -3.295 16.886 5.786 1.00 83.12 96 ASN A C 1
ATOM 743 O O . ASN A 1 96 ? -3.992 17.787 6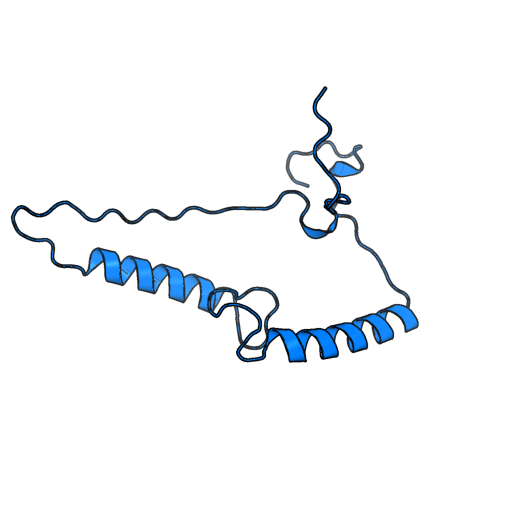.248 1.00 83.12 96 ASN A O 1
ATOM 747 N N . ARG A 1 97 ? -2.936 16.860 4.498 1.00 73.00 97 ARG A N 1
ATOM 748 C CA . ARG A 1 97 ? -3.417 17.830 3.524 1.00 73.00 97 ARG A CA 1
ATOM 749 C C . ARG A 1 97 ? -4.876 17.524 3.197 1.00 73.00 97 ARG A C 1
ATOM 751 O O . ARG A 1 97 ? -5.190 16.460 2.678 1.00 73.00 97 ARG A O 1
ATOM 758 N N . ARG A 1 98 ? -5.752 18.480 3.495 1.00 60.53 98 ARG A N 1
ATOM 759 C CA . ARG A 1 98 ? -7.144 18.503 3.048 1.00 60.53 98 ARG A CA 1
ATOM 760 C C . ARG A 1 98 ? -7.347 19.800 2.284 1.00 60.53 98 ARG A C 1
ATOM 762 O O . ARG A 1 98 ? -7.115 20.867 2.847 1.00 60.53 98 ARG A O 1
ATOM 769 N N . ASP A 1 99 ? -7.770 19.713 1.032 1.00 62.72 99 ASP A N 1
ATOM 770 C CA . ASP A 1 99 ? -8.218 20.891 0.297 1.00 62.72 99 ASP A CA 1
ATOM 771 C C . ASP A 1 99 ? -9.683 21.129 0.701 1.00 62.72 99 ASP A C 1
ATOM 773 O O . ASP A 1 99 ? -10.595 20.431 0.269 1.00 62.72 99 ASP A O 1
ATOM 777 N N . GLY A 1 100 ? -9.901 22.053 1.637 1.00 51.34 100 GLY A N 1
ATOM 778 C CA . GLY A 1 100 ? -11.199 22.302 2.276 1.00 51.34 100 GLY A CA 1
ATOM 779 C C . GLY A 1 100 ? -12.210 23.104 1.451 1.00 51.34 100 GLY A C 1
ATOM 780 O O . GLY A 1 100 ? -13.127 23.669 2.037 1.00 51.34 100 GLY A O 1
ATOM 781 N N . THR A 1 101 ? -12.064 23.209 0.128 1.00 42.97 101 THR A N 1
ATOM 782 C CA . THR A 1 101 ? -12.928 24.068 -0.697 1.00 42.97 101 THR A CA 1
ATOM 783 C C . THR A 1 101 ? -13.133 23.502 -2.101 1.00 42.97 101 THR A C 1
ATOM 785 O O . THR A 1 101 ? -12.403 23.836 -3.031 1.00 42.97 101 THR A O 1
ATOM 788 N N . ALA A 1 102 ? -14.207 22.736 -2.289 1.00 45.66 102 ALA A N 1
ATOM 789 C CA . ALA A 1 102 ? -14.985 22.830 -3.520 1.00 45.66 102 ALA A CA 1
ATOM 790 C C . ALA A 1 102 ? -15.926 24.042 -3.382 1.00 45.66 102 ALA A C 1
ATOM 792 O O . ALA A 1 102 ? -17.124 23.900 -3.174 1.00 45.66 102 ALA A O 1
ATOM 793 N N . SER A 1 103 ? -15.370 25.254 -3.400 1.00 44.88 103 SER A N 1
ATOM 794 C CA . SER A 1 103 ? -16.157 26.489 -3.420 1.00 44.88 103 SER A CA 1
ATOM 795 C C . SER A 1 103 ? -15.380 27.580 -4.152 1.00 44.88 103 SER A C 1
ATOM 797 O O . SER A 1 103 ? -14.482 28.186 -3.576 1.00 44.88 103 SER A O 1
ATOM 799 N N . THR A 1 104 ? -15.756 27.769 -5.422 1.00 37.91 104 THR A N 1
ATOM 800 C CA . THR A 1 104 ? -15.657 28.977 -6.271 1.00 37.91 104 THR A CA 1
ATOM 801 C C . THR A 1 104 ? -14.360 29.808 -6.254 1.00 37.91 104 THR A C 1
ATOM 803 O O . THR A 1 104 ? -13.999 30.364 -5.217 1.00 37.91 104 THR A O 1
ATOM 806 N N . PRO A 1 105 ? -13.722 30.045 -7.420 1.00 43.66 105 PRO A N 1
ATOM 807 C CA . PRO A 1 105 ? -12.641 31.016 -7.516 1.00 43.66 105 PRO A CA 1
ATOM 808 C C . PRO A 1 105 ? -13.202 32.426 -7.282 1.00 43.66 105 PRO A C 1
ATOM 810 O O . PRO A 1 105 ? -14.041 32.906 -8.044 1.00 43.66 105 PRO A O 1
ATOM 813 N N . ARG A 1 106 ? -12.738 33.103 -6.227 1.00 38.12 106 ARG A N 1
ATOM 814 C CA . ARG A 1 106 ? -12.835 34.563 -6.146 1.00 38.12 106 ARG A CA 1
ATOM 815 C C . ARG A 1 106 ? -11.630 35.145 -6.871 1.00 38.12 106 ARG A C 1
ATOM 817 O O . ARG A 1 106 ? -10.514 35.068 -6.370 1.00 38.12 106 ARG A O 1
ATOM 824 N N . TYR A 1 107 ? -11.884 35.691 -8.055 1.00 45.31 107 TYR A N 1
ATOM 825 C CA . TYR A 1 107 ? -11.013 36.681 -8.669 1.00 45.31 107 TYR A CA 1
ATOM 826 C C . TYR A 1 107 ? -11.040 37.948 -7.807 1.00 45.31 107 TYR A C 1
ATOM 828 O O . TYR A 1 107 ? -12.119 38.449 -7.481 1.00 45.31 107 TYR A O 1
ATOM 836 N N . ALA A 1 108 ? -9.859 38.433 -7.448 1.00 40.09 108 ALA A N 1
ATOM 837 C CA . ALA A 1 108 ? -9.570 39.829 -7.157 1.00 40.09 108 ALA A CA 1
ATOM 838 C C . ALA A 1 108 ? -8.224 40.137 -7.816 1.00 40.09 108 ALA A C 1
ATOM 840 O O . ALA A 1 108 ? -7.332 39.261 -7.718 1.00 40.09 108 ALA A O 1
#

Secondary structure (DSSP, 8-state):
-TTS-TT-GGGS-------HHHHHHHHHHHHHHHHHHTSTTSS-TT--TT-TT--HHHHHHHHHHHHHHHHHS---TTPPPPP--------TTTTT------S-----

pLDDT: mean 81.73, std 17.14, range [37.91, 97.81]